Protein AF-A0A565B1G9-F1 (afdb_monomer)

Radius of gyration: 21.33 Å; Cα contacts (8 Å, |Δi|>4): 44; chains: 1; bounding box: 43×29×56 Å

InterPro domains:
  IPR003823 CP12 dom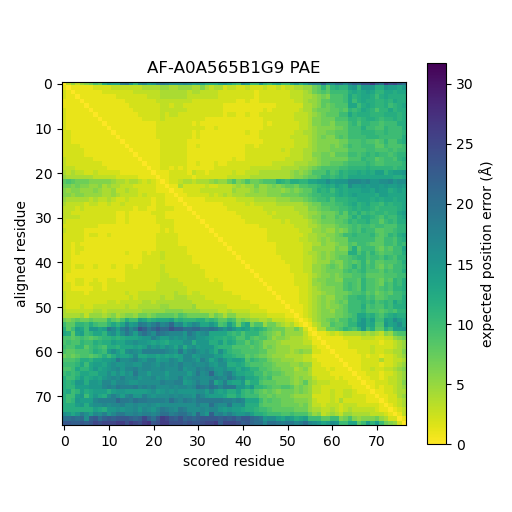ain [SM01093] (6-77)
  IPR039314 Calvin cycle protein CP12-like [PTHR33921] (4-77)

Solvent-accessible surface area (backbone atoms only — not comparable to full-atom values): 4379 Å² total; per-residue (Å²): 114,69,65,58,50,44,50,55,49,37,56,51,34,49,51,52,22,53,62,57,21,69,84,41,74,82,39,70,67,19,49,52,33,46,50,54,31,49,54,46,50,47,55,44,51,56,50,50,53,52,52,51,61,72,65,46,61,68,63,59,62,47,27,74,79,40,48,85,41,85,93,37,66,79,82,89,132

Structure (mmCIF, N/CA/C/O backbone):
data_AF-A0A565B1G9-F1
#
_entry.id   AF-A0A565B1G9-F1
#
loop_
_atom_site.group_PDB
_atom_site.id
_atom_site.type_symbol
_atom_site.label_atom_id
_atom_site.label_alt_id
_atom_site.label_comp_id
_atom_site.label_asym_id
_atom_site.label_entity_id
_atom_site.label_seq_id
_atom_site.pdbx_PDB_ins_code
_atom_site.Cartn_x
_atom_site.Cartn_y
_atom_site.Cartn_z
_atom_site.occupancy
_atom_site.B_iso_or_equiv
_atom_site.auth_seq_id
_atom_site.auth_comp_id
_atom_site.auth_asym_id
_atom_site.auth_atom_id
_atom_site.pdbx_PDB_model_num
ATOM 1 N N . MET A 1 1 ? 5.433 -10.178 11.532 1.00 82.94 1 MET A N 1
ATOM 2 C CA . MET A 1 1 ? 4.863 -11.384 10.881 1.00 82.94 1 MET A CA 1
ATOM 3 C C . MET A 1 1 ? 4.207 -11.070 9.528 1.00 82.94 1 MET A C 1
ATOM 5 O O . MET A 1 1 ? 4.853 -11.277 8.511 1.00 82.94 1 MET A O 1
ATOM 9 N N . ARG A 1 2 ? 2.957 -10.564 9.460 1.00 93.00 2 ARG A N 1
ATOM 10 C CA . ARG A 1 2 ? 2.273 -10.281 8.170 1.00 93.00 2 ARG A CA 1
ATOM 11 C C . ARG A 1 2 ? 2.655 -8.932 7.550 1.00 93.00 2 ARG A C 1
ATOM 13 O O . ARG A 1 2 ? 2.885 -8.870 6.350 1.00 93.00 2 ARG A O 1
ATOM 20 N N . GLU A 1 3 ? 2.749 -7.876 8.357 1.00 94.44 3 GLU A N 1
ATOM 21 C CA . GLU A 1 3 ? 3.147 -6.543 7.879 1.00 94.44 3 GLU A CA 1
ATOM 22 C C . GLU A 1 3 ? 4.587 -6.520 7.339 1.00 94.44 3 GLU A C 1
ATOM 24 O O . GLU A 1 3 ? 4.843 -5.952 6.281 1.00 94.44 3 GLU A O 1
ATOM 29 N N . GLU A 1 4 ? 5.520 -7.187 8.022 1.00 96.69 4 GLU A N 1
ATOM 30 C CA . GLU A 1 4 ? 6.905 -7.357 7.552 1.00 96.69 4 GLU A CA 1
ATOM 31 C C . GLU A 1 4 ? 6.958 -8.118 6.226 1.00 96.69 4 GLU A C 1
ATOM 33 O O . GLU A 1 4 ? 7.658 -7.695 5.313 1.00 96.69 4 GLU A O 1
ATOM 38 N N . LYS A 1 5 ? 6.156 -9.184 6.073 1.00 98.00 5 LYS A N 1
ATOM 39 C CA . LYS A 1 5 ? 6.058 -9.917 4.805 1.00 98.00 5 LYS A CA 1
ATOM 40 C C . LYS A 1 5 ? 5.579 -9.013 3.667 1.00 98.00 5 LYS A C 1
ATOM 42 O O . LYS A 1 5 ? 6.186 -9.020 2.605 1.00 98.00 5 LYS A O 1
ATOM 47 N N . LEU A 1 6 ? 4.524 -8.225 3.891 1.00 98.06 6 LEU A N 1
ATOM 48 C CA . LEU A 1 6 ? 4.045 -7.259 2.896 1.00 98.06 6 LEU A CA 1
ATOM 49 C C . LEU A 1 6 ? 5.101 -6.192 2.591 1.00 98.06 6 LEU A C 1
ATOM 51 O O . LEU A 1 6 ? 5.227 -5.778 1.451 1.00 98.06 6 LEU A O 1
ATOM 55 N N . SER A 1 7 ? 5.887 -5.780 3.587 1.00 98.25 7 SER A N 1
ATOM 56 C CA . SER A 1 7 ? 6.979 -4.821 3.380 1.00 98.25 7 SER A CA 1
ATOM 57 C C . SER A 1 7 ? 8.066 -5.395 2.472 1.00 98.25 7 SER A C 1
ATOM 59 O O . SER A 1 7 ? 8.432 -4.743 1.502 1.00 98.25 7 SER A O 1
ATOM 61 N N . GLY A 1 8 ? 8.499 -6.635 2.719 1.00 98.38 8 GLY A N 1
ATOM 62 C CA . GLY A 1 8 ? 9.456 -7.316 1.845 1.00 98.38 8 GLY A CA 1
ATOM 63 C C . GLY A 1 8 ? 8.917 -7.538 0.428 1.00 98.38 8 GLY A C 1
ATOM 64 O O . GLY A 1 8 ? 9.638 -7.324 -0.537 1.00 98.38 8 GLY A O 1
ATOM 65 N N . MET A 1 9 ? 7.632 -7.886 0.289 1.00 98.50 9 MET A N 1
ATOM 66 C CA . MET A 1 9 ? 6.993 -8.022 -1.027 1.00 98.50 9 MET A CA 1
ATOM 67 C C . MET A 1 9 ? 6.944 -6.696 -1.797 1.00 98.50 9 MET A C 1
ATOM 69 O O . MET A 1 9 ? 7.135 -6.698 -3.006 1.00 98.50 9 MET A O 1
ATOM 73 N N . ILE A 1 10 ? 6.707 -5.565 -1.121 1.00 98.62 10 ILE A N 1
ATOM 74 C CA . ILE A 1 10 ? 6.747 -4.240 -1.760 1.00 98.62 10 ILE A CA 1
ATOM 75 C C . ILE A 1 10 ? 8.162 -3.938 -2.255 1.00 98.62 10 ILE A C 1
ATOM 77 O O . ILE A 1 10 ? 8.320 -3.498 -3.387 1.00 98.62 10 ILE A O 1
ATOM 81 N N . GLU A 1 11 ? 9.190 -4.188 -1.441 1.00 98.62 11 GLU A N 1
ATOM 82 C CA . GLU A 1 11 ? 10.587 -3.964 -1.839 1.00 98.62 11 GLU A CA 1
ATOM 83 C C . GLU A 1 11 ? 10.975 -4.800 -3.069 1.00 98.62 11 GLU A C 1
ATOM 85 O O . GLU A 1 11 ? 11.593 -4.283 -4.000 1.00 98.62 11 GLU A O 1
ATOM 90 N N . GLU A 1 12 ? 10.567 -6.071 -3.102 1.00 98.62 12 GLU A N 1
ATOM 91 C CA . GLU A 1 12 ? 10.757 -6.959 -4.251 1.00 98.62 12 GLU A CA 1
ATOM 92 C C . GLU A 1 12 ? 10.034 -6.430 -5.498 1.00 98.62 12 GLU A C 1
ATOM 94 O O . GLU A 1 12 ? 10.659 -6.257 -6.543 1.00 98.62 12 GLU A O 1
ATOM 99 N N . LYS A 1 13 ? 8.750 -6.075 -5.377 1.00 98.44 13 LYS A N 1
ATOM 100 C CA . LYS A 1 13 ? 7.937 -5.576 -6.495 1.00 98.44 13 LYS A CA 1
ATOM 101 C C . LYS A 1 13 ? 8.412 -4.229 -7.033 1.00 98.44 13 LYS A C 1
ATOM 103 O O . LYS A 1 13 ? 8.407 -4.021 -8.239 1.00 98.44 13 LYS A O 1
ATOM 108 N N . VAL A 1 14 ? 8.889 -3.329 -6.171 1.00 98.69 14 VAL A N 1
ATOM 109 C CA . VAL A 1 14 ? 9.494 -2.054 -6.595 1.00 98.69 14 VAL A CA 1
ATOM 110 C C . VAL A 1 14 ? 10.756 -2.304 -7.414 1.00 98.69 14 VAL A C 1
ATOM 112 O O . VAL A 1 14 ? 10.989 -1.624 -8.417 1.00 98.69 14 VAL A O 1
ATOM 115 N N . LYS A 1 15 ? 11.573 -3.284 -7.012 1.00 98.62 15 LYS A N 1
ATOM 116 C CA . LYS A 1 15 ? 12.759 -3.671 -7.775 1.00 98.62 15 LYS A CA 1
ATOM 117 C C . LYS A 1 15 ? 12.365 -4.242 -9.140 1.00 98.62 15 LYS A C 1
ATOM 119 O O . LYS A 1 15 ? 12.905 -3.785 -10.142 1.00 98.62 15 LYS A O 1
ATOM 124 N N . GLU A 1 16 ? 11.400 -5.161 -9.183 1.00 98.06 16 GLU A N 1
ATOM 125 C CA . GLU A 1 16 ? 10.863 -5.717 -10.434 1.00 98.06 16 GLU A CA 1
ATOM 126 C C . GLU A 1 16 ? 10.316 -4.619 -11.357 1.00 98.06 16 GLU A C 1
ATOM 128 O O . GLU A 1 16 ? 10.710 -4.544 -12.519 1.00 98.06 16 GLU A O 1
ATOM 133 N N . ALA A 1 17 ? 9.479 -3.714 -10.842 1.00 98.19 17 ALA A N 1
ATOM 134 C CA . ALA A 1 17 ? 8.928 -2.607 -11.619 1.00 98.19 17 ALA A CA 1
ATOM 135 C C . ALA A 1 17 ? 10.028 -1.683 -12.158 1.00 98.19 17 ALA A C 1
ATOM 137 O O . ALA A 1 17 ? 9.997 -1.300 -13.324 1.00 98.19 17 ALA A O 1
ATOM 138 N N . THR A 1 18 ? 11.051 -1.385 -11.352 1.00 97.88 18 THR A N 1
ATOM 139 C CA . THR A 1 18 ? 12.198 -0.579 -11.797 1.00 97.88 18 THR A CA 1
ATOM 140 C C . THR A 1 18 ? 12.961 -1.260 -12.937 1.00 97.88 18 THR A C 1
ATOM 142 O O . THR A 1 18 ? 13.353 -0.593 -13.894 1.00 97.88 18 THR A O 1
ATOM 145 N N . GLU A 1 19 ? 13.159 -2.578 -12.865 1.00 97.94 19 GLU A N 1
ATOM 146 C CA . GLU A 1 19 ? 13.829 -3.357 -13.913 1.00 97.94 19 GLU A CA 1
ATOM 147 C C . GLU A 1 19 ? 12.994 -3.426 -15.203 1.00 97.94 19 GLU A C 1
ATOM 149 O O . GLU A 1 19 ? 13.535 -3.211 -16.288 1.00 97.94 19 GLU A O 1
ATOM 154 N N . VAL A 1 20 ? 11.680 -3.656 -15.099 1.00 97.50 20 VAL A N 1
ATOM 155 C CA . VAL A 1 20 ? 10.755 -3.707 -16.248 1.00 97.50 20 VAL A CA 1
ATOM 156 C C . VAL A 1 20 ? 10.655 -2.345 -16.943 1.00 97.50 20 VAL A C 1
ATOM 158 O O . VAL A 1 20 ? 10.726 -2.259 -18.169 1.00 97.50 20 VAL A O 1
ATOM 161 N N . CYS A 1 21 ? 10.553 -1.264 -16.170 1.00 97.44 21 CYS A N 1
ATOM 162 C CA . CYS A 1 21 ? 10.419 0.095 -16.690 1.00 97.44 21 CYS A CA 1
ATOM 163 C C . CYS A 1 21 ? 11.719 0.680 -17.258 1.00 97.44 21 CYS A C 1
ATOM 165 O O . CYS A 1 21 ? 11.667 1.698 -17.944 1.00 97.44 21 CYS A O 1
ATOM 167 N N . ALA A 1 22 ? 12.881 0.065 -17.002 1.00 96.88 22 ALA A N 1
ATOM 168 C CA . ALA A 1 22 ? 14.178 0.605 -17.419 1.00 96.88 22 ALA A CA 1
ATOM 169 C C . ALA A 1 22 ? 14.324 0.745 -18.946 1.00 96.88 22 ALA A C 1
ATOM 171 O O . ALA A 1 22 ? 15.093 1.583 -19.417 1.00 96.88 22 ALA A O 1
ATOM 172 N N . ALA A 1 23 ? 13.614 -0.086 -19.717 1.00 90.88 23 ALA A N 1
ATOM 173 C CA . ALA A 1 23 ? 13.631 -0.033 -21.176 1.00 90.88 23 ALA A CA 1
ATOM 174 C C . ALA A 1 23 ? 12.664 1.023 -21.738 1.00 90.88 23 ALA A C 1
ATOM 176 O O . ALA A 1 23 ? 13.035 1.772 -22.642 1.00 90.88 23 ALA A O 1
ATOM 177 N N . ASP A 1 24 ? 11.438 1.076 -21.210 1.00 95.06 24 ASP A N 1
ATOM 178 C CA . ASP A 1 24 ? 10.416 2.053 -21.588 1.00 95.06 24 ASP A CA 1
ATOM 179 C C . ASP A 1 24 ? 9.434 2.284 -20.430 1.00 95.06 24 ASP A C 1
ATOM 181 O O . ASP A 1 24 ? 8.585 1.443 -20.124 1.00 95.06 24 ASP A O 1
ATOM 185 N N . GLU A 1 25 ? 9.515 3.468 -19.827 1.00 94.56 25 GLU A N 1
ATOM 186 C CA . GLU A 1 25 ? 8.656 3.904 -18.720 1.00 94.56 25 GLU A CA 1
ATOM 187 C C . GLU A 1 25 ? 7.175 4.056 -19.113 1.00 94.56 25 GLU A C 1
ATOM 189 O O . GLU A 1 25 ? 6.309 4.158 -18.247 1.00 94.56 25 GLU A O 1
ATOM 194 N N . ARG A 1 26 ? 6.858 4.117 -20.413 1.00 94.81 26 ARG A N 1
ATOM 195 C CA . ARG A 1 26 ? 5.482 4.273 -20.915 1.00 94.81 26 ARG A CA 1
ATOM 196 C C . ARG A 1 26 ? 4.885 2.977 -21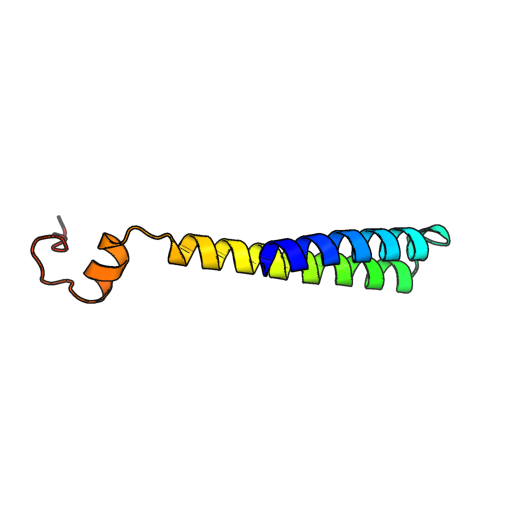.447 1.00 94.81 26 ARG A C 1
ATOM 198 O O . ARG A 1 26 ? 3.733 2.995 -21.890 1.00 94.81 26 ARG A O 1
ATOM 205 N N . SER A 1 27 ? 5.649 1.889 -21.405 1.00 97.56 27 SER A N 1
ATOM 206 C CA . SER A 1 27 ? 5.187 0.568 -21.817 1.00 97.56 27 SER A CA 1
ATOM 207 C C . SER A 1 27 ? 4.009 0.089 -20.963 1.00 97.56 27 SER A C 1
ATOM 209 O O . SER A 1 27 ? 3.827 0.506 -19.815 1.00 97.56 27 SER A O 1
ATOM 211 N N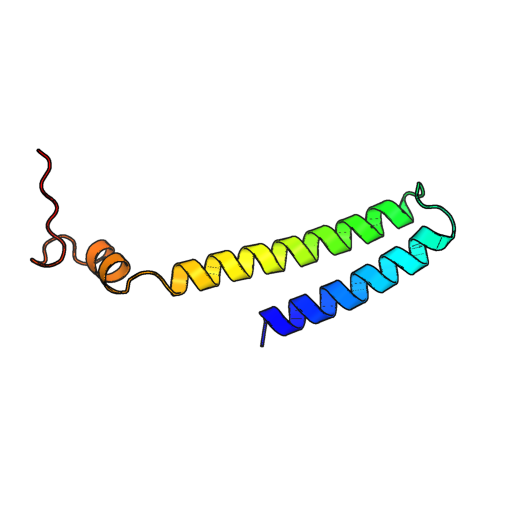 . GLU A 1 28 ? 3.182 -0.783 -21.536 1.00 97.62 28 GLU A N 1
ATOM 212 C CA . GLU A 1 28 ? 2.063 -1.394 -20.816 1.00 97.62 28 GLU A CA 1
ATOM 213 C C . GLU A 1 28 ? 2.583 -2.269 -19.671 1.00 97.62 28 GLU A C 1
ATOM 215 O O . GLU A 1 28 ? 2.061 -2.218 -18.562 1.00 97.62 28 GLU A O 1
ATOM 220 N N . GLU A 1 29 ? 3.684 -2.976 -19.906 1.00 97.06 29 GLU A N 1
ATOM 221 C CA . GLU A 1 29 ? 4.362 -3.829 -18.939 1.00 97.06 29 GLU A CA 1
ATOM 222 C C . GLU A 1 29 ? 4.889 -3.031 -17.741 1.00 97.06 29 GLU A C 1
ATOM 224 O 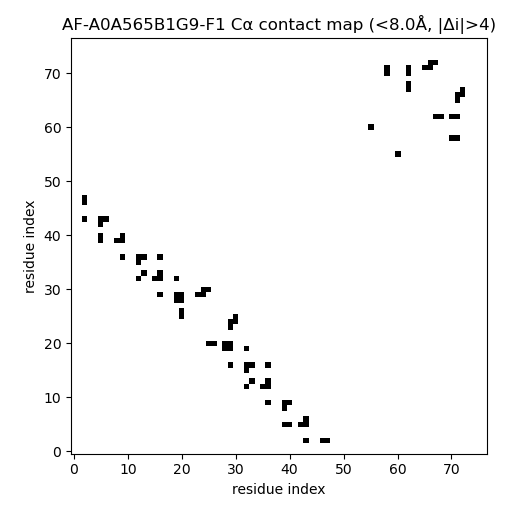O . GLU A 1 29 ? 4.717 -3.456 -16.599 1.00 97.06 29 GLU A O 1
ATOM 229 N N . CYS A 1 30 ? 5.475 -1.851 -17.976 1.00 98.19 30 CYS A N 1
ATOM 230 C CA . CYS A 1 30 ? 5.899 -0.955 -16.900 1.00 98.19 30 CYS A CA 1
ATOM 231 C C . CYS A 1 30 ? 4.714 -0.497 -16.040 1.00 98.19 30 CYS A C 1
ATOM 233 O O . CYS A 1 30 ? 4.797 -0.490 -14.812 1.00 98.19 30 CYS A O 1
ATOM 235 N N . ARG A 1 31 ? 3.591 -0.144 -16.677 1.00 98.00 31 ARG A N 1
ATOM 236 C CA . ARG A 1 31 ? 2.377 0.271 -15.963 1.00 98.00 31 ARG A CA 1
ATOM 237 C C . ARG A 1 31 ? 1.813 -0.862 -15.116 1.00 98.00 31 ARG A C 1
ATOM 239 O O . ARG A 1 31 ? 1.555 -0.646 -13.942 1.00 98.00 31 ARG A O 1
ATOM 246 N N . VAL A 1 32 ? 1.702 -2.064 -15.680 1.00 98.19 32 VAL A N 1
ATOM 247 C CA . VAL A 1 32 ? 1.240 -3.254 -14.949 1.00 98.19 32 VAL A CA 1
ATOM 248 C C . VAL A 1 32 ? 2.154 -3.557 -13.760 1.00 98.19 32 VAL A C 1
ATOM 250 O O . VAL A 1 32 ? 1.664 -3.840 -12.671 1.00 98.19 32 VAL A O 1
ATOM 253 N N . ALA A 1 33 ? 3.475 -3.451 -13.927 1.00 98.25 33 ALA A N 1
ATOM 254 C CA . ALA A 1 33 ? 4.406 -3.695 -12.829 1.00 98.25 33 ALA A CA 1
ATOM 255 C C . ALA A 1 33 ? 4.228 -2.692 -11.672 1.00 98.25 33 ALA A C 1
ATOM 257 O O . ALA A 1 33 ? 4.318 -3.078 -10.506 1.00 98.25 33 ALA A O 1
ATOM 258 N N . TRP A 1 34 ? 3.939 -1.421 -11.967 1.00 98.56 34 TRP A N 1
ATO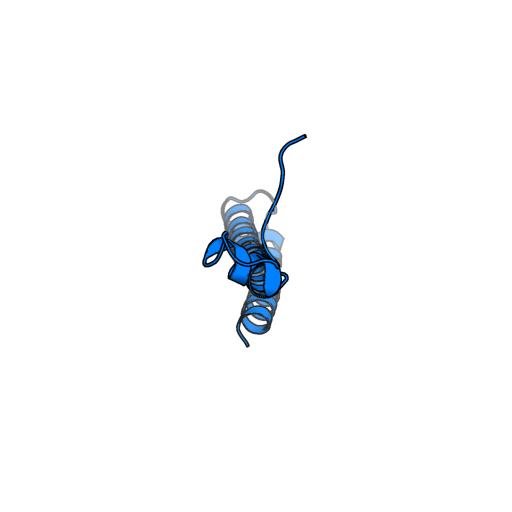M 259 C CA . TRP A 1 34 ? 3.625 -0.430 -10.933 1.00 98.56 34 TRP A CA 1
ATOM 260 C C . TRP A 1 34 ? 2.226 -0.597 -10.326 1.00 98.56 34 TRP A C 1
ATOM 262 O O . TRP A 1 34 ? 2.099 -0.399 -9.117 1.00 98.56 34 TRP A O 1
ATOM 272 N N . ASP A 1 35 ? 1.222 -1.031 -11.093 1.00 98.69 35 ASP A N 1
ATOM 273 C CA . ASP A 1 35 ? -0.094 -1.411 -10.551 1.00 98.69 35 ASP A CA 1
ATOM 274 C C . ASP A 1 35 ? 0.059 -2.543 -9.514 1.00 98.69 35 ASP A C 1
ATOM 276 O O . ASP A 1 35 ? -0.527 -2.496 -8.434 1.00 98.69 35 ASP A O 1
ATOM 280 N N . GLU A 1 36 ? 0.921 -3.536 -9.765 1.00 98.56 36 GLU A N 1
ATOM 281 C CA . GLU A 1 36 ? 1.200 -4.590 -8.778 1.00 98.56 36 GLU A CA 1
ATOM 282 C C . GLU A 1 36 ? 1.838 -4.042 -7.487 1.00 98.56 36 GLU A C 1
ATOM 284 O O . GLU A 1 36 ? 1.511 -4.497 -6.387 1.00 98.56 36 GLU A O 1
ATOM 289 N N . VAL A 1 37 ? 2.739 -3.056 -7.592 1.00 98.75 37 VAL A N 1
ATOM 290 C CA . VAL A 1 37 ? 3.321 -2.377 -6.420 1.00 98.75 37 VAL A CA 1
ATOM 291 C C . VAL A 1 37 ? 2.243 -1.634 -5.628 1.00 98.75 37 VAL A C 1
ATOM 293 O O . VAL A 1 37 ? 2.248 -1.680 -4.390 1.00 98.75 37 VAL A O 1
ATOM 296 N N . GLU A 1 38 ? 1.330 -0.951 -6.323 1.00 98.75 38 GLU A N 1
ATOM 297 C CA . GLU A 1 38 ? 0.213 -0.224 -5.719 1.00 98.75 38 GLU A CA 1
ATOM 298 C C . GLU A 1 38 ? -0.699 -1.172 -4.936 1.00 98.75 38 GLU A C 1
ATOM 300 O O . GLU A 1 38 ? -0.923 -0.951 -3.745 1.00 98.75 38 GLU A O 1
ATOM 305 N N . GLU A 1 39 ? -1.125 -2.279 -5.542 1.00 98.62 39 GLU A N 1
ATOM 306 C CA . GLU A 1 39 ? -2.019 -3.260 -4.918 1.00 98.62 39 GLU A CA 1
ATOM 307 C C . GLU A 1 39 ? -1.424 -3.868 -3.636 1.00 98.62 39 GLU A C 1
ATOM 309 O O . GLU A 1 39 ? -2.084 -3.958 -2.592 1.00 98.62 39 GLU A O 1
ATOM 314 N N . VAL A 1 40 ? -0.137 -4.241 -3.648 1.00 98.44 40 VAL A N 1
ATOM 315 C CA . VAL A 1 40 ? 0.523 -4.779 -2.442 1.00 98.44 40 VAL A CA 1
ATOM 316 C C . VAL A 1 40 ? 0.674 -3.693 -1.368 1.00 98.44 40 VAL A C 1
ATOM 318 O O . VAL A 1 40 ? 0.508 -3.964 -0.169 1.00 98.44 40 VAL A O 1
ATOM 321 N N . SER A 1 41 ? 0.944 -2.452 -1.775 1.00 98.44 41 SER A N 1
ATOM 322 C CA . SER A 1 41 ? 1.023 -1.302 -0.869 1.00 98.44 41 SER A CA 1
ATOM 323 C C . SER A 1 41 ? -0.329 -0.990 -0.224 1.00 98.44 41 SER A C 1
ATOM 325 O O . SER A 1 41 ? -0.395 -0.776 0.992 1.00 98.44 41 SER A O 1
ATOM 327 N N . GLN A 1 42 ? -1.415 -1.056 -0.995 1.00 98.62 42 GLN A N 1
ATOM 328 C CA . GLN A 1 42 ? -2.781 -0.909 -0.504 1.00 98.62 42 GLN A CA 1
ATOM 329 C C . GLN A 1 42 ? -3.129 -2.022 0.488 1.00 98.62 42 GLN A C 1
ATOM 331 O O . GLN A 1 42 ? -3.592 -1.739 1.593 1.00 98.62 42 GLN A O 1
ATOM 336 N N . ALA A 1 43 ? -2.805 -3.280 0.178 1.00 98.19 43 ALA A N 1
ATOM 337 C CA . ALA A 1 43 ? -3.036 -4.394 1.096 1.00 98.19 43 ALA A CA 1
ATOM 338 C C . ALA A 1 43 ? -2.315 -4.208 2.448 1.00 98.19 43 ALA A C 1
ATOM 340 O O . ALA A 1 43 ? -2.829 -4.608 3.501 1.00 98.19 43 ALA A O 1
ATOM 341 N N . LYS A 1 44 ? -1.128 -3.583 2.450 1.00 98.25 44 LYS A N 1
ATOM 342 C CA . LYS A 1 44 ? -0.417 -3.204 3.682 1.00 98.25 44 LYS A CA 1
ATOM 343 C C . LYS A 1 44 ? -1.113 -2.063 4.422 1.00 98.25 44 LYS A C 1
ATOM 345 O O . LYS A 1 44 ? -1.212 -2.129 5.649 1.00 98.25 44 LYS A O 1
ATOM 350 N N . ALA A 1 45 ? -1.589 -1.041 3.715 1.00 97.75 45 ALA A N 1
ATOM 351 C CA . ALA A 1 45 ? -2.349 0.052 4.317 1.00 97.75 45 ALA A CA 1
ATOM 352 C C . ALA A 1 45 ? -3.636 -0.466 4.983 1.00 97.75 45 ALA A C 1
ATOM 354 O O . ALA A 1 45 ? -3.858 -0.202 6.164 1.00 97.75 45 ALA A O 1
ATOM 355 N N . ASP A 1 46 ? -4.403 -1.308 4.292 1.00 96.75 46 ASP A N 1
ATOM 356 C CA . ASP A 1 46 ? -5.612 -1.944 4.824 1.00 96.75 46 ASP A CA 1
ATOM 357 C C . ASP A 1 46 ? -5.325 -2.777 6.074 1.00 96.75 46 ASP A C 1
ATOM 359 O O . ASP A 1 46 ? -6.089 -2.758 7.044 1.00 96.75 46 ASP A O 1
ATOM 363 N N . LEU A 1 47 ? -4.206 -3.511 6.082 1.00 95.94 47 LEU A N 1
ATOM 364 C CA . LEU A 1 47 ? -3.774 -4.254 7.261 1.00 95.94 47 LEU A CA 1
ATOM 365 C C . LEU A 1 47 ? -3.505 -3.316 8.444 1.00 95.94 47 LEU A C 1
ATOM 367 O O . LEU A 1 47 ? -3.940 -3.617 9.552 1.00 95.94 47 LEU A O 1
ATOM 371 N N . ARG A 1 48 ?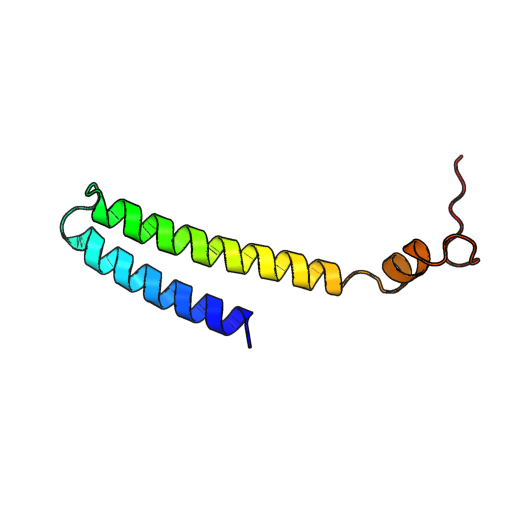 -2.821 -2.187 8.226 1.00 94.38 48 ARG A N 1
ATOM 372 C CA . ARG A 1 48 ? -2.542 -1.201 9.284 1.00 94.38 48 ARG A CA 1
ATOM 373 C C . ARG A 1 48 ? -3.815 -0.588 9.844 1.00 94.38 48 ARG A C 1
ATOM 375 O O . ARG A 1 48 ? -3.938 -0.475 11.058 1.00 94.38 48 ARG A O 1
ATOM 382 N N . ILE A 1 49 ? -4.772 -0.248 8.981 1.00 93.25 49 ILE A N 1
ATOM 383 C CA . ILE A 1 49 ? -6.081 0.254 9.412 1.00 93.25 49 ILE A CA 1
ATOM 384 C C . ILE A 1 49 ? -6.758 -0.785 10.308 1.00 93.25 49 ILE A C 1
ATOM 386 O O . ILE A 1 49 ? -7.158 -0.460 11.420 1.00 93.25 49 ILE A O 1
ATOM 390 N N . LYS A 1 50 ? -6.801 -2.053 9.885 1.00 90.31 50 LYS A N 1
ATOM 391 C CA . LYS A 1 50 ? -7.378 -3.141 10.693 1.00 90.31 50 LYS A CA 1
ATOM 392 C C . LYS A 1 50 ? -6.669 -3.319 12.034 1.00 90.31 50 LYS A C 1
ATOM 394 O O . LYS A 1 50 ? -7.339 -3.492 13.042 1.00 90.31 50 LYS A O 1
ATOM 399 N N . LEU A 1 51 ? -5.338 -3.262 12.066 1.00 88.88 51 LEU A N 1
ATOM 400 C CA . LEU A 1 51 ? -4.580 -3.355 13.317 1.00 88.88 51 LEU A CA 1
ATOM 401 C C . LEU A 1 51 ? -4.870 -2.175 14.250 1.00 88.88 51 LEU A C 1
ATOM 403 O O . LEU A 1 51 ? -5.007 -2.379 15.449 1.00 88.88 51 LEU A O 1
ATOM 407 N N . ASN A 1 52 ? -5.021 -0.964 13.715 1.00 85.25 52 ASN A N 1
ATOM 408 C CA . ASN A 1 52 ? -5.396 0.203 14.510 1.00 85.25 52 ASN A CA 1
ATOM 409 C C . ASN A 1 52 ? -6.824 0.094 15.054 1.00 85.25 52 ASN A C 1
ATOM 411 O O . ASN A 1 52 ? -7.051 0.456 16.202 1.00 85.25 52 ASN A O 1
ATOM 415 N N . LEU A 1 53 ? -7.762 -0.447 14.269 1.00 81.81 53 LEU A N 1
ATOM 416 C CA . LEU A 1 53 ? -9.123 -0.729 14.736 1.00 81.81 53 LEU A CA 1
ATOM 417 C C . LEU A 1 53 ? -9.135 -1.793 15.846 1.00 81.81 53 LEU A C 1
ATOM 419 O O . LEU A 1 53 ? -9.893 -1.677 16.794 1.00 81.81 53 LEU A O 1
ATOM 423 N N . LEU A 1 54 ? -8.267 -2.806 15.771 1.00 75.88 54 LEU A N 1
ATOM 424 C CA . LEU A 1 54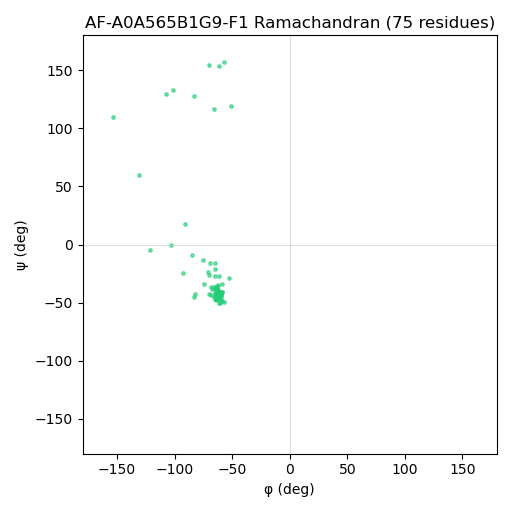 ? -8.115 -3.797 16.847 1.00 75.88 54 LEU A CA 1
ATOM 425 C C . LEU A 1 54 ? -7.447 -3.223 18.105 1.00 75.88 54 LEU A C 1
ATOM 427 O O . LEU A 1 54 ? -7.632 -3.763 19.190 1.00 75.88 54 LEU A O 1
ATOM 431 N N . ASN A 1 55 ? -6.677 -2.145 17.961 1.00 69.12 55 ASN A N 1
ATOM 432 C CA . ASN A 1 55 ? -6.093 -1.389 19.067 1.00 69.12 55 ASN A CA 1
ATOM 433 C C . ASN A 1 55 ? -7.007 -0.238 19.533 1.00 69.12 55 ASN A C 1
ATOM 435 O O . ASN A 1 55 ? -6.516 0.699 20.166 1.00 69.12 55 ASN A O 1
ATOM 439 N N . G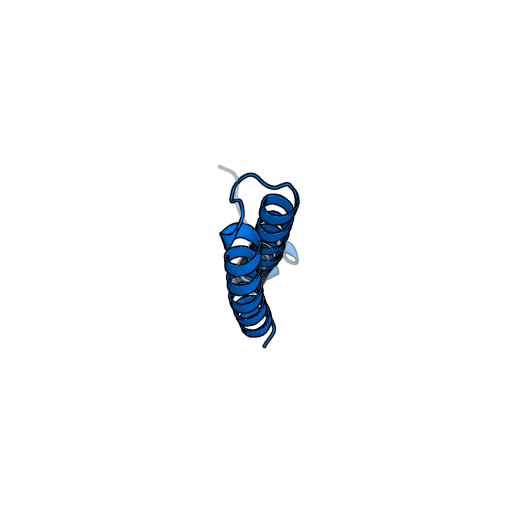LN A 1 56 ? -8.302 -0.266 19.188 1.00 74.19 56 GLN A N 1
ATOM 440 C CA . GLN A 1 56 ? -9.281 0.680 19.722 1.00 74.19 56 GLN A CA 1
ATOM 441 C C . GLN A 1 56 ? -9.324 0.626 21.247 1.00 74.19 56 GLN A C 1
ATOM 443 O O . GLN A 1 56 ? -8.938 -0.374 21.859 1.00 74.19 56 GLN A O 1
ATOM 448 N N . ASP A 1 57 ? -9.791 1.726 21.844 1.00 81.25 57 ASP A N 1
ATOM 449 C CA . ASP A 1 57 ? -10.032 1.793 23.279 1.00 81.25 57 ASP A CA 1
ATOM 450 C C . ASP A 1 57 ? -10.886 0.577 23.682 1.00 81.25 57 ASP A C 1
ATOM 452 O O . ASP A 1 57 ? -11.994 0.413 23.158 1.00 81.25 57 ASP A O 1
ATOM 456 N N . PRO A 1 58 ? -10.391 -0.304 24.572 1.00 87.12 58 PRO A N 1
ATOM 457 C CA . PRO A 1 58 ? -11.155 -1.459 25.024 1.00 87.12 58 PRO A CA 1
ATOM 458 C C . PRO A 1 58 ? -12.541 -1.077 25.554 1.00 87.12 58 PRO A C 1
ATOM 460 O O . PRO A 1 58 ? -13.472 -1.873 25.431 1.00 87.12 58 PRO A O 1
ATOM 463 N N . LEU A 1 59 ? -12.689 0.138 26.100 1.00 89.31 59 LEU A N 1
ATOM 464 C CA . LEU A 1 59 ? -13.974 0.662 26.541 1.00 89.31 59 LEU A CA 1
ATOM 465 C C . LEU A 1 59 ? -14.944 0.865 25.371 1.00 89.31 59 LEU A C 1
ATOM 467 O O . LEU A 1 59 ? -16.119 0.555 25.506 1.00 89.31 59 LEU A O 1
ATOM 471 N N . GLU A 1 60 ? -14.475 1.312 24.208 1.00 86.56 60 GLU A N 1
ATOM 472 C CA . GLU A 1 60 ? -15.332 1.543 23.041 1.00 86.56 60 GLU A CA 1
ATOM 473 C C . GLU A 1 60 ? -15.918 0.230 22.505 1.00 86.56 60 GLU A C 1
ATOM 475 O O . GLU A 1 60 ? -17.125 0.137 22.285 1.00 86.56 60 GLU A O 1
ATOM 480 N N . SER A 1 61 ? -15.096 -0.820 22.382 1.00 86.31 61 SER A N 1
ATOM 481 C CA . SER A 1 61 ? -15.588 -2.162 22.022 1.00 86.31 61 SER A CA 1
ATOM 482 C C . SER A 1 61 ? -16.535 -2.727 23.086 1.00 86.31 61 SER A C 1
ATOM 484 O O . SER A 1 61 ? -17.569 -3.304 22.757 1.00 86.31 61 SER A O 1
ATOM 486 N N . PHE A 1 62 ? -16.222 -2.526 24.370 1.00 89.94 62 PHE A N 1
ATOM 487 C CA . PHE A 1 62 ? -17.080 -2.957 25.472 1.00 89.94 62 PHE A CA 1
ATOM 488 C C . PHE A 1 62 ? -18.446 -2.254 25.453 1.00 89.94 62 PHE A C 1
ATOM 490 O O . PHE A 1 62 ? -19.470 -2.920 25.590 1.00 89.94 62 PHE A O 1
ATOM 497 N N . CYS A 1 63 ? -18.481 -0.941 25.219 1.00 92.81 63 CYS A N 1
ATOM 498 C CA . CYS A 1 63 ? -19.709 -0.151 25.169 1.00 92.81 63 CYS A CA 1
ATOM 499 C C . CYS A 1 63 ? -20.578 -0.433 23.941 1.00 92.81 63 CYS A C 1
ATOM 501 O O . CYS A 1 63 ? -21.794 -0.268 24.016 1.00 92.81 63 CYS A O 1
ATOM 503 N N . GLN A 1 64 ? -19.994 -0.888 22.827 1.00 87.81 64 GLN A N 1
ATOM 504 C CA . GLN A 1 64 ? -20.769 -1.365 21.674 1.00 87.81 64 GLN A CA 1
ATOM 505 C C . GLN A 1 64 ? -21.615 -2.597 22.021 1.00 87.81 64 GLN A C 1
ATOM 507 O O . GLN A 1 64 ? -22.728 -2.739 21.515 1.00 87.81 64 GLN A O 1
ATOM 512 N N . GLU A 1 65 ? -21.101 -3.479 22.882 1.00 90.75 65 GLU A N 1
ATOM 513 C CA . GLU A 1 65 ? -21.793 -4.700 23.307 1.00 90.75 65 GLU A CA 1
ATOM 514 C C . GLU A 1 65 ? -22.614 -4.513 24.595 1.00 90.75 65 GLU A C 1
ATOM 516 O O . GLU A 1 65 ? -23.574 -5.251 24.805 1.00 90.75 65 GLU A O 1
ATOM 521 N N . ASN A 1 66 ? -22.2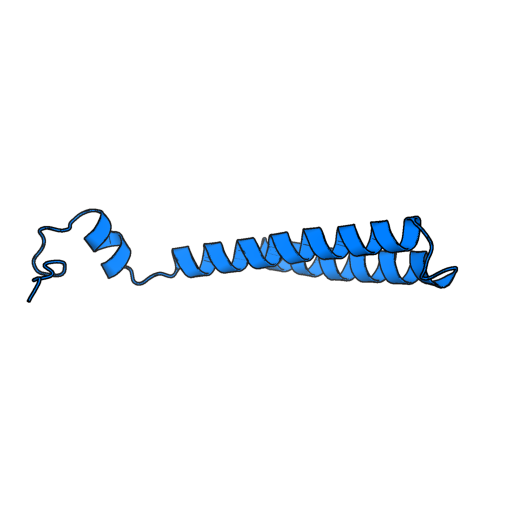61 -3.532 25.435 1.00 92.88 66 ASN A N 1
ATOM 522 C CA . ASN A 1 66 ? -22.857 -3.287 26.755 1.00 92.88 66 ASN A CA 1
ATOM 523 C C . ASN A 1 66 ? -23.254 -1.801 26.934 1.00 92.88 66 ASN A C 1
ATOM 525 O O . ASN A 1 66 ? -22.731 -1.121 27.820 1.00 92.88 66 ASN A O 1
ATOM 529 N N . PRO A 1 67 ? -24.150 -1.246 26.098 1.00 93.25 67 PRO A N 1
ATOM 530 C CA . PRO A 1 67 ? -24.463 0.187 26.105 1.00 93.25 67 PRO A CA 1
ATOM 531 C C . PRO A 1 67 ? -25.139 0.677 27.398 1.00 93.25 67 PRO A C 1
ATOM 533 O O . PRO A 1 67 ? -25.128 1.869 27.700 1.00 93.25 67 PRO A O 1
ATOM 536 N N . GLU A 1 68 ? -25.759 -0.219 28.165 1.00 91.00 68 GLU A N 1
ATOM 537 C CA . GLU A 1 68 ? -26.479 0.099 29.398 1.00 91.00 68 GLU A CA 1
ATOM 538 C C . GLU A 1 68 ? -25.606 0.185 30.658 1.00 91.00 68 GLU A C 1
ATOM 540 O O . GLU A 1 68 ? -26.119 0.590 31.710 1.00 91.00 68 GLU A O 1
ATOM 545 N N . THR A 1 69 ? -24.330 -0.210 30.587 1.00 94.19 69 THR A N 1
ATOM 546 C CA . THR A 1 69 ? -23.430 -0.134 31.744 1.00 94.19 69 THR A CA 1
ATOM 547 C C . THR A 1 69 ? -23.092 1.312 32.065 1.00 94.19 69 THR A C 1
ATOM 549 O O . THR A 1 69 ? -23.142 2.200 31.212 1.00 94.19 69 THR A O 1
ATOM 552 N N . ASP A 1 70 ? -22.752 1.573 33.323 1.00 93.06 70 ASP A N 1
ATOM 553 C CA . ASP A 1 70 ? -22.545 2.940 33.798 1.00 93.06 70 ASP A CA 1
ATOM 554 C C . ASP A 1 70 ? -21.345 3.618 33.121 1.00 93.06 70 ASP A C 1
ATOM 556 O O . ASP A 1 70 ? -21.355 4.833 32.937 1.00 93.06 70 ASP A O 1
ATOM 560 N N . GLU A 1 71 ? -20.361 2.837 32.674 1.00 90.31 71 GLU A N 1
ATOM 561 C CA . GLU A 1 71 ? -19.210 3.293 31.893 1.00 90.31 71 GLU A CA 1
ATOM 562 C C . GLU A 1 71 ? -19.574 3.737 30.463 1.00 90.31 71 GLU A C 1
ATOM 564 O O . GLU A 1 71 ? -18.771 4.410 29.820 1.00 90.31 71 GLU A O 1
ATOM 569 N N . CYS A 1 72 ? -20.766 3.377 29.974 1.00 93.75 72 CYS A N 1
ATOM 570 C CA . CYS A 1 72 ? -21.166 3.495 28.569 1.00 93.75 72 CYS A CA 1
ATOM 571 C C . CYS A 1 72 ? -22.413 4.361 28.337 1.00 93.75 72 CYS A C 1
ATOM 573 O O . CYS A 1 72 ? -22.774 4.626 27.188 1.00 93.75 72 CYS A O 1
ATOM 575 N N . ARG A 1 73 ? -23.070 4.842 29.402 1.00 90.50 73 ARG A N 1
ATOM 576 C CA . ARG A 1 73 ? -24.244 5.720 29.283 1.00 90.50 73 ARG A CA 1
ATOM 577 C C . ARG A 1 73 ? -23.859 7.063 28.655 1.00 90.50 73 ARG A C 1
ATOM 579 O O . ARG A 1 73 ? -23.153 7.862 29.268 1.00 90.50 73 ARG A O 1
ATOM 586 N N . VAL A 1 74 ? -24.411 7.345 27.476 1.00 88.00 74 VAL A N 1
ATOM 587 C CA . VAL A 1 74 ? -24.343 8.657 26.814 1.00 88.00 74 VAL A CA 1
ATOM 588 C C . VAL A 1 74 ? -25.717 9.322 26.902 1.00 88.00 74 VAL A C 1
ATOM 590 O O . VAL A 1 74 ? -26.726 8.703 26.571 1.00 88.00 74 VAL A O 1
ATOM 593 N N . TYR A 1 75 ? -25.767 10.572 27.363 1.00 86.06 75 TYR A N 1
ATOM 594 C CA . TYR A 1 75 ? -26.995 11.368 27.429 1.00 86.06 75 TYR A CA 1
ATOM 595 C C . TYR A 1 75 ? -27.020 12.355 26.255 1.00 86.06 75 TYR A C 1
ATOM 597 O O . TYR A 1 75 ? -26.009 13.001 25.988 1.00 86.06 75 TYR A O 1
ATOM 605 N N . GLU A 1 76 ? -28.148 12.455 25.549 1.00 80.62 76 GLU A N 1
ATOM 606 C CA . GLU A 1 76 ? -28.370 13.523 24.565 1.00 80.62 76 GLU A CA 1
ATOM 607 C C . GLU A 1 76 ? -28.859 14.785 25.298 1.00 80.62 76 GLU A C 1
ATOM 609 O O . GLU A 1 76 ? -29.800 14.698 26.092 1.00 80.62 76 GLU A O 1
ATOM 614 N N . ASP A 1 77 ? -28.198 15.921 25.052 1.00 73.81 77 ASP A N 1
ATOM 615 C CA . ASP A 1 77 ? -28.545 17.245 25.602 1.00 73.81 77 ASP A CA 1
ATOM 616 C C . ASP A 1 77 ? -29.727 17.912 24.871 1.00 73.81 77 ASP A C 1
ATOM 618 O O . ASP A 1 77 ? -29.796 17.824 23.620 1.00 73.81 77 ASP A O 1
#

Mean predicted aligned error: 6.33 Å

Organism: NCBI:txid586526

Nearest PDB structures (foldseek):
  6kez-assembly1_P  TM=6.664E-01  e=1.966E-04  Arabidopsis thaliana
  6kez-assembly2_N  TM=6.463E-01  e=1.272E-04  Arabidopsis thaliana

Foldseek 3Di:
DVLVVLVVVLVVLVVVLCVQCVVPCPDPSNVVSVVVSVVSVVVSVVVVVVVVVVVPDPLVVVCVVVCPDPSRDDDDD

Sequence (77 aa):
MREEKLSGMIEEKVKEATEVCAADERSEECRVAWDEVEEVSQAKADLRIKLNLLNQDPLESFCQENPETDECRVYED

pLDDT: mean 93.25, std 6.75, range [69.12, 98.75]

Secondary structure (DSSP, 8-state):
-HHHHHHHHHHHHHHHHHHHHTT-TTSHHHHHHHHHHHHHHHHHHHHHHHHHHHTS-HHHHHHHH-TTSTTT-----